Protein AF-A0A2E9LX66-F1 (afdb_monomer_lite)

Structure (mmCIF, N/CA/C/O backbone):
data_AF-A0A2E9LX66-F1
#
_entry.id   AF-A0A2E9LX66-F1
#
loop_
_atom_site.group_PDB
_atom_site.id
_atom_site.type_symbol
_atom_site.label_atom_id
_atom_site.label_alt_id
_atom_site.label_comp_id
_atom_site.label_asym_id
_atom_site.label_entity_id
_atom_site.label_seq_id
_atom_site.pdbx_PDB_ins_code
_atom_site.Cartn_x
_atom_site.Cartn_y
_atom_site.Cartn_z
_atom_site.occupancy
_atom_site.B_iso_or_equiv
_atom_site.auth_seq_id
_atom_site.auth_comp_id
_atom_site.auth_asym_id
_atom_site.auth_atom_id
_atom_site.pdbx_PDB_model_num
ATOM 1 N N . MET A 1 1 ? 11.316 10.941 58.206 1.00 35.38 1 MET A N 1
ATOM 2 C CA . MET A 1 1 ? 12.273 10.008 57.574 1.00 35.38 1 MET A CA 1
ATOM 3 C C . MET A 1 1 ? 11.819 9.788 56.141 1.00 35.38 1 MET A C 1
ATOM 5 O O . MET A 1 1 ? 10.671 9.429 55.929 1.00 35.38 1 MET A O 1
ATOM 9 N N . LEU A 1 2 ? 12.678 10.146 55.186 1.00 40.69 2 LEU A N 1
ATOM 10 C CA . LEU A 1 2 ? 12.428 10.153 53.743 1.00 40.69 2 LEU A CA 1
ATOM 11 C C . LEU A 1 2 ? 12.472 8.720 53.191 1.00 40.69 2 LEU A C 1
ATOM 13 O O . LEU A 1 2 ? 13.522 8.084 53.264 1.00 40.69 2 LEU A O 1
ATOM 17 N N . PHE A 1 3 ? 11.374 8.227 52.609 1.00 46.94 3 PHE A N 1
ATOM 18 C CA . PHE A 1 3 ? 11.415 7.004 51.806 1.00 46.94 3 PHE A CA 1
ATOM 19 C C . PHE A 1 3 ? 11.962 7.329 50.419 1.00 46.94 3 PHE A C 1
ATOM 21 O O . PHE A 1 3 ? 11.341 7.979 49.584 1.00 46.94 3 PHE A O 1
ATOM 28 N N . LYS A 1 4 ? 13.202 6.893 50.246 1.00 47.12 4 LYS A N 1
ATOM 29 C CA . LYS A 1 4 ? 14.046 7.002 49.070 1.00 47.12 4 LYS A CA 1
ATOM 30 C C . LYS A 1 4 ? 13.848 5.728 48.255 1.00 47.12 4 LYS A C 1
ATOM 32 O O . LYS A 1 4 ? 14.356 4.682 48.640 1.00 47.12 4 LYS A O 1
ATOM 37 N N . CYS A 1 5 ? 13.121 5.817 47.147 1.00 51.81 5 CYS A N 1
ATOM 38 C CA . CYS A 1 5 ? 13.113 4.777 46.123 1.00 51.81 5 CYS A CA 1
ATOM 39 C C . CYS A 1 5 ? 13.288 5.465 44.762 1.00 51.81 5 CYS A C 1
ATOM 41 O O . CYS A 1 5 ? 12.405 6.216 44.353 1.00 51.81 5 CYS A O 1
ATOM 43 N N . PRO A 1 6 ? 14.443 5.315 44.091 1.00 52.94 6 PRO A N 1
ATOM 44 C CA . PRO A 1 6 ? 14.655 5.935 42.798 1.00 52.94 6 PRO A CA 1
ATOM 45 C C . PRO A 1 6 ? 13.912 5.121 41.738 1.00 52.94 6 PRO A C 1
ATOM 47 O O . PRO A 1 6 ? 14.270 3.976 41.456 1.00 52.94 6 PRO A O 1
ATOM 50 N N . THR A 1 7 ? 12.883 5.723 41.149 1.00 52.69 7 THR A N 1
ATOM 51 C CA . THR A 1 7 ? 12.196 5.225 39.957 1.00 52.69 7 THR A CA 1
ATOM 52 C C . THR A 1 7 ? 13.202 5.190 38.812 1.00 52.69 7 THR A C 1
ATOM 54 O O . THR A 1 7 ? 13.476 6.200 38.164 1.00 52.69 7 THR A O 1
ATOM 57 N N . LYS A 1 8 ? 13.827 4.033 38.592 1.00 51.78 8 LYS A N 1
ATOM 58 C CA . LYS A 1 8 ? 14.659 3.805 37.414 1.00 51.78 8 LYS A CA 1
ATOM 59 C C . LYS A 1 8 ? 13.723 3.688 36.215 1.00 51.78 8 LYS A C 1
ATOM 61 O O . LYS A 1 8 ? 13.170 2.625 35.960 1.00 51.78 8 LYS A O 1
ATOM 66 N N . LEU A 1 9 ? 13.533 4.803 35.512 1.00 54.50 9 LEU A N 1
ATOM 67 C CA . LEU A 1 9 ? 13.009 4.828 34.150 1.00 54.50 9 LEU A CA 1
ATOM 68 C C . LEU A 1 9 ? 13.995 4.063 33.265 1.00 54.50 9 LEU A C 1
ATOM 70 O O . LEU A 1 9 ? 14.982 4.613 32.778 1.00 54.50 9 LEU A O 1
ATOM 74 N N . LEU A 1 10 ? 13.755 2.764 33.113 1.00 49.28 10 LEU A N 1
ATOM 75 C CA . LEU A 1 10 ? 14.386 1.964 32.079 1.00 49.28 10 LEU A CA 1
ATOM 76 C C . LEU A 1 10 ? 13.733 2.363 30.756 1.00 49.28 10 LEU A C 1
ATOM 78 O O . LEU A 1 10 ? 12.741 1.777 30.333 1.00 49.28 10 LEU A O 1
ATOM 82 N N . PHE A 1 11 ? 14.276 3.402 30.125 1.00 55.19 11 PHE A N 1
ATOM 83 C CA . PHE A 1 11 ? 14.065 3.635 28.704 1.00 55.19 11 PHE A CA 1
ATOM 84 C C . PHE A 1 11 ? 14.710 2.465 27.961 1.00 55.19 11 PHE A C 1
ATOM 86 O O . PHE A 1 11 ? 15.923 2.437 27.761 1.00 55.19 11 PHE A O 1
ATOM 93 N N . ALA A 1 12 ? 13.906 1.461 27.617 1.00 56.31 12 ALA A N 1
ATOM 94 C CA . ALA A 1 12 ? 14.306 0.453 26.653 1.00 56.31 12 ALA A CA 1
ATOM 95 C C . ALA A 1 12 ? 14.446 1.160 25.295 1.00 56.31 12 ALA A C 1
ATOM 97 O O . ALA A 1 12 ? 13.468 1.748 24.826 1.00 56.31 12 ALA A O 1
ATOM 98 N N . PRO A 1 13 ? 15.634 1.173 24.666 1.00 53.59 13 PRO A N 1
ATOM 99 C CA . PRO A 1 13 ? 15.746 1.662 23.306 1.00 53.59 13 PRO A CA 1
ATOM 100 C C . PRO A 1 13 ? 14.961 0.698 22.419 1.00 53.59 13 PRO A C 1
ATOM 102 O O . PRO A 1 13 ? 15.355 -0.452 22.236 1.00 53.59 13 PRO A O 1
ATOM 105 N N . LEU A 1 14 ? 13.825 1.159 21.897 1.00 53.53 14 LEU A N 1
ATOM 106 C CA . LEU A 1 14 ? 13.099 0.459 20.849 1.00 53.53 14 LEU A CA 1
ATOM 107 C C . LEU A 1 14 ? 13.949 0.586 19.581 1.00 53.53 14 LEU A C 1
ATOM 109 O O . LEU A 1 14 ? 13.832 1.541 18.816 1.00 53.53 14 LEU A O 1
ATOM 113 N N . THR A 1 15 ? 14.902 -0.327 19.410 1.00 52.28 15 THR A N 1
ATOM 114 C CA . THR A 1 15 ? 15.672 -0.442 18.177 1.00 52.28 15 THR A CA 1
ATOM 115 C C . THR A 1 15 ? 14.726 -0.971 17.110 1.00 52.28 15 THR A C 1
ATOM 117 O O . THR A 1 15 ? 14.557 -2.180 16.964 1.00 52.28 15 THR A O 1
ATOM 120 N N . PHE A 1 16 ? 14.071 -0.061 16.391 1.00 53.34 16 PHE A N 1
ATOM 121 C CA . PHE A 1 16 ? 13.362 -0.391 15.164 1.00 53.34 16 PHE A CA 1
ATOM 122 C C . PHE A 1 16 ? 14.422 -0.757 14.122 1.00 53.34 16 PHE A C 1
ATOM 124 O O . PHE A 1 16 ? 14.992 0.100 13.445 1.00 53.34 16 PHE A O 1
ATOM 131 N N . ALA A 1 17 ? 14.771 -2.041 14.074 1.00 48.97 17 ALA A N 1
ATOM 132 C CA . ALA A 1 17 ? 15.592 -2.585 13.014 1.00 48.97 17 ALA A CA 1
ATOM 133 C C . ALA A 1 17 ? 14.747 -2.572 11.736 1.00 48.97 17 ALA A C 1
ATOM 135 O O . AL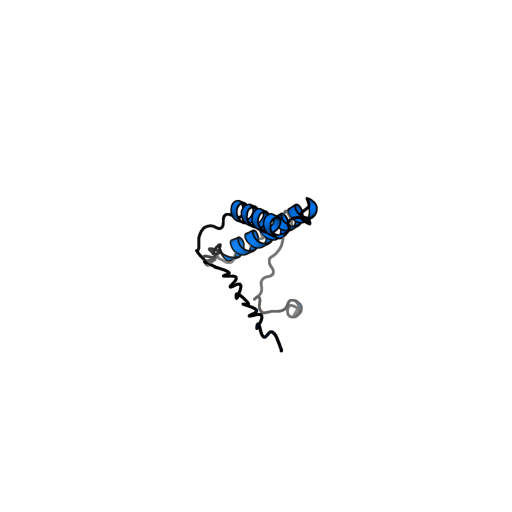A A 1 17 ? 14.037 -3.529 11.438 1.00 48.97 17 ALA A O 1
ATOM 136 N N . LEU A 1 18 ? 14.819 -1.473 10.978 1.00 51.16 18 LEU A N 1
ATOM 137 C CA . LEU A 1 18 ? 14.514 -1.493 9.550 1.00 51.16 18 LEU A CA 1
ATOM 138 C C . LEU A 1 18 ? 15.565 -2.380 8.891 1.00 51.16 18 LEU A C 1
ATOM 140 O O . LEU A 1 18 ? 16.576 -1.905 8.372 1.00 51.16 18 LEU A O 1
ATOM 144 N N . SER A 1 19 ? 15.338 -3.687 8.961 1.00 47.31 19 SER A N 1
ATOM 145 C CA . SER A 1 19 ? 16.038 -4.680 8.167 1.00 47.31 19 SER A CA 1
ATOM 146 C C . SER A 1 19 ? 15.639 -4.462 6.710 1.00 47.31 19 SER A C 1
ATOM 148 O O . SER A 1 19 ? 14.847 -5.210 6.150 1.00 47.31 19 SER A O 1
ATOM 150 N N . ASN A 1 20 ? 16.197 -3.427 6.079 1.00 53.22 20 ASN A N 1
ATOM 151 C CA . ASN A 1 20 ? 16.287 -3.335 4.628 1.00 53.22 20 ASN A CA 1
ATOM 152 C C . ASN A 1 20 ? 17.317 -4.373 4.177 1.00 53.22 20 ASN A C 1
ATOM 154 O O . ASN A 1 20 ? 18.427 -4.049 3.753 1.00 53.22 20 ASN A O 1
ATOM 158 N N . ALA A 1 21 ? 16.962 -5.648 4.320 1.00 47.44 21 ALA A N 1
ATOM 159 C CA . ALA A 1 21 ? 17.621 -6.717 3.610 1.00 47.44 21 ALA A CA 1
ATOM 160 C C . ALA A 1 21 ? 17.216 -6.545 2.144 1.00 47.44 21 ALA A C 1
ATOM 162 O O . ALA A 1 21 ? 16.211 -7.083 1.692 1.00 47.44 21 ALA A O 1
ATOM 163 N N . ALA A 1 22 ? 17.979 -5.725 1.420 1.00 50.78 22 ALA A N 1
ATOM 164 C CA . ALA A 1 22 ? 17.930 -5.634 -0.028 1.00 50.78 22 ALA A CA 1
ATOM 165 C C . ALA A 1 22 ? 18.428 -6.965 -0.616 1.00 50.78 22 ALA A C 1
ATOM 167 O O . ALA A 1 22 ? 19.532 -7.066 -1.142 1.00 50.78 22 ALA A O 1
ATOM 168 N N . TYR A 1 23 ? 17.630 -8.018 -0.467 1.00 48.16 23 TYR A N 1
ATOM 169 C CA . TYR A 1 23 ? 17.736 -9.191 -1.309 1.00 48.16 23 TYR A CA 1
ATOM 170 C C . TYR A 1 23 ? 17.093 -8.825 -2.640 1.00 48.16 23 TYR A C 1
ATOM 172 O O . TYR A 1 23 ? 15.951 -8.373 -2.678 1.00 48.16 23 TYR A O 1
ATOM 180 N N . ALA A 1 24 ? 17.815 -9.048 -3.737 1.00 50.44 24 ALA A N 1
ATOM 181 C CA . ALA A 1 24 ? 17.282 -9.029 -5.098 1.00 50.44 24 ALA A CA 1
ATOM 182 C C . ALA A 1 24 ? 16.337 -10.228 -5.341 1.00 50.44 24 ALA A C 1
ATOM 184 O O . ALA A 1 24 ? 16.451 -10.947 -6.330 1.00 50.44 24 ALA A O 1
ATOM 185 N N . ALA A 1 25 ? 15.437 -10.487 -4.392 1.00 57.72 25 ALA A N 1
ATOM 186 C CA . ALA A 1 25 ? 14.297 -11.358 -4.570 1.00 57.72 25 ALA A CA 1
ATOM 187 C C . ALA A 1 25 ? 13.288 -10.608 -5.442 1.00 57.72 25 ALA A C 1
ATOM 189 O O . ALA A 1 25 ? 13.100 -9.400 -5.284 1.00 57.72 25 ALA A O 1
ATOM 190 N N . ALA A 1 26 ? 12.653 -11.308 -6.380 1.00 73.31 26 ALA A N 1
ATOM 191 C CA . ALA A 1 26 ? 11.511 -10.757 -7.090 1.00 73.31 26 ALA A CA 1
ATOM 192 C C . ALA A 1 26 ? 10.505 -10.239 -6.049 1.00 73.31 26 ALA A C 1
ATOM 194 O O . ALA A 1 26 ? 10.016 -11.013 -5.230 1.00 73.31 26 ALA A O 1
ATOM 195 N N . ILE A 1 27 ? 10.265 -8.926 -6.038 1.00 84.50 27 ILE A N 1
ATOM 196 C CA . ILE A 1 27 ? 9.369 -8.306 -5.062 1.00 84.50 27 ILE A CA 1
ATOM 197 C C . ILE A 1 27 ? 7.942 -8.760 -5.388 1.00 84.50 27 ILE A C 1
ATOM 199 O O . ILE A 1 27 ? 7.379 -8.372 -6.424 1.00 84.50 27 ILE A O 1
ATOM 203 N N . ASP A 1 28 ? 7.382 -9.595 -4.515 1.00 92.81 28 ASP A N 1
ATOM 204 C CA . ASP A 1 28 ? 5.967 -9.950 -4.519 1.00 92.81 28 ASP A CA 1
ATOM 205 C C . ASP A 1 28 ? 5.176 -8.828 -3.845 1.00 92.81 28 ASP A C 1
ATOM 207 O O . ASP A 1 28 ? 5.173 -8.684 -2.622 1.00 92.81 28 ASP A O 1
ATOM 211 N N . CYS A 1 29 ? 4.557 -7.978 -4.664 1.00 94.25 29 CYS A N 1
ATOM 212 C CA . CYS A 1 29 ? 3.844 -6.824 -4.143 1.00 94.25 29 CYS A CA 1
ATOM 213 C C . CYS A 1 29 ? 2.557 -7.187 -3.421 1.00 94.25 29 CYS A C 1
ATOM 215 O O . CYS A 1 29 ? 2.198 -6.455 -2.506 1.00 94.2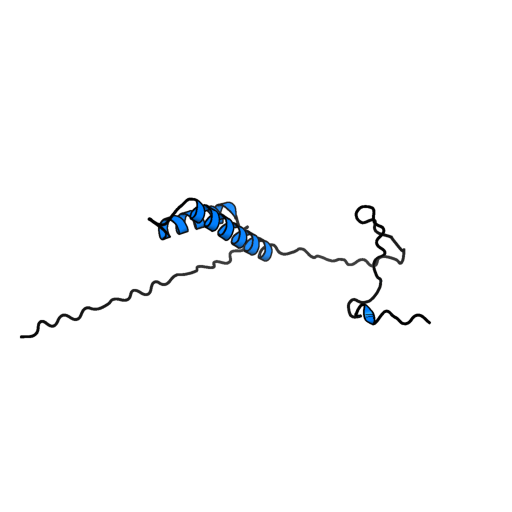5 29 CYS A O 1
ATOM 217 N N . ASP A 1 30 ? 1.895 -8.284 -3.780 1.00 95.12 30 ASP A N 1
ATOM 218 C CA . ASP A 1 30 ? 0.630 -8.642 -3.144 1.00 95.12 30 ASP A CA 1
ATOM 219 C C . ASP A 1 30 ? 0.881 -9.078 -1.695 1.00 95.12 30 ASP A C 1
ATOM 221 O O . ASP A 1 30 ? 0.258 -8.532 -0.783 1.00 95.12 30 ASP A O 1
ATOM 225 N N . ALA A 1 31 ? 1.889 -9.931 -1.474 1.00 95.00 31 ALA A N 1
ATOM 226 C CA . ALA A 1 31 ? 2.326 -10.326 -0.134 1.00 95.00 31 ALA A CA 1
ATOM 227 C C . ALA A 1 31 ? 2.780 -9.122 0.713 1.00 95.00 31 ALA A C 1
ATOM 229 O O . ALA A 1 31 ? 2.354 -8.966 1.853 1.00 95.00 31 ALA A O 1
ATOM 230 N N . VAL A 1 32 ? 3.584 -8.212 0.142 1.00 94.38 32 VAL A N 1
ATOM 231 C CA . VAL A 1 32 ? 4.046 -7.007 0.859 1.00 94.38 32 VAL A CA 1
ATOM 232 C C . VAL A 1 32 ? 2.881 -6.096 1.247 1.00 94.38 32 VAL A C 1
ATOM 234 O O . VAL A 1 32 ? 2.880 -5.548 2.349 1.00 94.38 32 VAL A O 1
ATOM 237 N N . ILE A 1 33 ? 1.898 -5.898 0.364 1.00 97.00 33 ILE A N 1
ATOM 238 C CA . ILE A 1 33 ? 0.719 -5.074 0.662 1.00 97.00 33 ILE A CA 1
ATOM 239 C C . ILE A 1 33 ? -0.094 -5.705 1.792 1.00 97.00 33 ILE A C 1
ATOM 241 O O . ILE A 1 33 ? -0.502 -4.986 2.702 1.00 97.00 33 ILE A O 1
ATOM 245 N N . GLU A 1 34 ? -0.331 -7.016 1.735 1.00 96.81 34 GLU A N 1
ATOM 246 C CA . GLU A 1 34 ? -1.118 -7.737 2.736 1.00 96.81 34 GLU A CA 1
ATOM 247 C C . GLU A 1 34 ? -0.455 -7.684 4.116 1.00 96.81 34 GLU A C 1
ATOM 249 O O . GLU A 1 34 ? -1.079 -7.200 5.062 1.00 96.81 34 GLU A O 1
ATOM 254 N N . ASP A 1 35 ? 0.830 -8.037 4.205 1.00 96.69 35 ASP A N 1
ATOM 255 C CA . ASP A 1 35 ? 1.601 -7.962 5.450 1.00 96.69 35 ASP A CA 1
ATOM 256 C C . ASP A 1 35 ? 1.625 -6.530 6.005 1.00 96.69 35 ASP A C 1
ATOM 258 O O . ASP A 1 35 ? 1.376 -6.306 7.189 1.00 96.69 35 ASP A O 1
ATOM 262 N N . THR A 1 36 ? 1.845 -5.526 5.147 1.00 95.62 36 THR A N 1
ATOM 263 C CA . THR A 1 36 ? 1.859 -4.115 5.574 1.00 95.62 36 THR A CA 1
ATOM 264 C C . THR A 1 36 ? 0.522 -3.700 6.185 1.00 95.62 36 THR A C 1
ATOM 266 O O . THR A 1 36 ? 0.490 -2.968 7.170 1.00 95.62 36 THR A O 1
ATOM 269 N N . VAL A 1 37 ? -0.593 -4.146 5.610 1.00 97.12 37 VAL A N 1
ATOM 270 C CA . VAL A 1 37 ? -1.931 -3.798 6.099 1.00 97.12 37 VAL A CA 1
ATOM 271 C C . VAL A 1 37 ? -2.229 -4.501 7.418 1.00 97.12 37 VAL A C 1
ATOM 273 O O . VAL A 1 37 ? -2.781 -3.856 8.302 1.00 97.12 37 VAL A O 1
ATOM 276 N N . ILE A 1 38 ? -1.824 -5.765 7.576 1.00 97.50 38 ILE A N 1
ATOM 277 C CA . ILE A 1 38 ? -1.955 -6.514 8.835 1.00 97.50 38 ILE A CA 1
ATOM 278 C C . ILE A 1 38 ? -1.184 -5.813 9.961 1.00 97.50 38 ILE A C 1
ATOM 280 O O . ILE A 1 38 ? -1.725 -5.598 11.046 1.00 97.50 38 ILE A O 1
ATOM 284 N N . GLU A 1 39 ? 0.055 -5.398 9.699 1.00 96.19 39 GLU A N 1
ATOM 285 C CA . GLU A 1 39 ? 0.879 -4.687 10.682 1.00 96.19 39 GLU A CA 1
ATOM 286 C C . GLU A 1 39 ? 0.314 -3.295 11.009 1.00 96.19 39 GLU A C 1
ATOM 288 O O . GLU A 1 39 ? 0.305 -2.866 12.166 1.00 96.19 39 GLU A O 1
ATOM 293 N N . MET A 1 40 ? -0.204 -2.582 10.003 1.00 96.50 40 MET A N 1
ATOM 294 C CA . MET A 1 40 ? -0.857 -1.289 10.215 1.00 96.50 40 MET A CA 1
ATOM 295 C C . MET A 1 40 ? -2.155 -1.418 11.016 1.00 96.50 40 MET A C 1
ATOM 297 O O . MET A 1 40 ? -2.407 -0.578 11.876 1.00 96.50 40 MET A O 1
ATOM 301 N N . GLU A 1 41 ? -2.945 -2.466 10.780 1.00 96.94 41 GLU A N 1
ATOM 302 C CA . GLU A 1 41 ? -4.148 -2.779 11.553 1.00 96.94 41 GLU A CA 1
ATOM 303 C C . GLU A 1 41 ? -3.801 -3.078 13.015 1.00 96.94 41 GLU A C 1
ATOM 305 O O . GLU A 1 41 ? -4.382 -2.486 13.928 1.00 96.94 41 GLU A O 1
ATOM 310 N N . ALA A 1 42 ? -2.785 -3.916 13.245 1.00 96.25 42 ALA A N 1
ATOM 311 C CA . ALA A 1 42 ? -2.302 -4.241 14.584 1.00 96.25 42 ALA A CA 1
ATOM 312 C C . ALA A 1 42 ? -1.785 -3.005 15.343 1.00 96.25 42 ALA A C 1
ATOM 314 O O . ALA A 1 42 ? -2.001 -2.882 16.550 1.00 96.25 42 ALA A O 1
ATOM 315 N N . GLY A 1 43 ? -1.119 -2.075 14.649 1.00 95.44 43 GLY A N 1
ATOM 316 C CA . GLY A 1 43 ? -0.632 -0.821 15.230 1.00 95.44 43 GLY A CA 1
ATOM 317 C C . GLY A 1 43 ? -1.718 0.239 15.434 1.00 95.44 43 GLY A C 1
ATOM 318 O O . GLY A 1 43 ? -1.585 1.094 16.314 1.00 95.44 43 GLY A O 1
ATOM 319 N N . ALA A 1 44 ? -2.783 0.199 14.635 1.00 94.81 44 ALA A N 1
ATOM 320 C CA . ALA A 1 44 ? -3.882 1.144 14.729 1.00 94.81 44 ALA A CA 1
ATOM 321 C C . ALA A 1 44 ? -4.871 0.778 15.850 1.00 94.81 44 ALA A C 1
ATOM 323 O O . ALA A 1 44 ? -5.312 1.651 16.593 1.00 94.81 44 ALA A O 1
ATOM 324 N N . GLY A 1 45 ? -5.197 -0.501 16.041 1.00 94.50 45 GLY A N 1
ATOM 325 C CA . GLY A 1 45 ? -6.168 -0.901 17.064 1.00 94.50 45 GLY A CA 1
ATOM 326 C C . GLY A 1 45 ? -7.522 -0.207 16.862 1.00 94.50 45 GLY A C 1
ATOM 327 O O . GLY A 1 45 ? -8.092 -0.263 15.777 1.00 94.50 45 GLY A O 1
ATOM 328 N N . ASP A 1 46 ? -8.028 0.484 17.887 1.00 95.69 46 ASP A N 1
ATOM 329 C CA . ASP A 1 46 ? -9.403 1.015 17.909 1.00 95.69 46 ASP A CA 1
ATOM 330 C C . ASP A 1 46 ? -9.700 2.121 16.878 1.00 95.69 46 ASP A C 1
ATOM 332 O O . ASP A 1 46 ? -10.869 2.422 16.635 1.00 95.69 46 ASP A O 1
ATOM 336 N N . TRP A 1 47 ? -8.681 2.752 16.280 1.00 93.56 47 TRP A N 1
ATOM 337 C CA . TRP A 1 47 ? -8.881 3.753 15.219 1.00 93.56 47 TRP A CA 1
ATOM 338 C C . TRP A 1 47 ? -8.772 3.171 13.803 1.00 93.56 47 TRP A C 1
ATOM 340 O O . TRP A 1 47 ? -8.822 3.924 12.832 1.00 93.56 47 TRP A O 1
ATOM 350 N N . TRP A 1 48 ? -8.636 1.847 13.667 1.00 97.75 48 TRP A N 1
ATOM 351 C CA . TRP A 1 48 ? -8.668 1.182 12.369 1.00 97.75 48 TRP A CA 1
ATOM 352 C C . TRP A 1 48 ? -10.089 1.141 11.800 1.00 97.75 48 TRP A C 1
ATOM 354 O O . TRP A 1 48 ? -11.017 0.624 12.422 1.00 97.75 48 TRP A O 1
ATOM 364 N N . ASP A 1 49 ? -10.259 1.654 10.583 1.00 97.88 49 ASP A N 1
ATOM 365 C CA . ASP A 1 49 ? -11.519 1.613 9.846 1.00 97.88 49 ASP A CA 1
ATOM 366 C C . ASP A 1 49 ? -11.303 1.262 8.364 1.00 97.88 49 ASP A C 1
ATOM 368 O O . ASP A 1 49 ? -10.177 1.126 7.873 1.00 97.88 49 ASP A O 1
ATOM 372 N N . ALA A 1 50 ? -12.406 1.093 7.630 1.00 97.19 50 ALA A N 1
ATOM 373 C CA . ALA A 1 50 ? -12.369 0.695 6.225 1.00 97.19 50 ALA A CA 1
ATOM 374 C C . ALA A 1 50 ? -11.659 1.722 5.321 1.00 97.19 50 ALA A C 1
ATOM 376 O O . ALA A 1 50 ? -11.008 1.335 4.345 1.00 97.19 50 ALA A O 1
ATOM 377 N N . ASP A 1 51 ? -11.755 3.014 5.640 1.00 97.81 51 ASP A N 1
ATOM 378 C CA . ASP A 1 51 ? -11.118 4.079 4.864 1.00 97.81 51 ASP A CA 1
ATOM 379 C C . ASP A 1 51 ? -9.603 4.101 5.106 1.00 97.81 51 ASP A C 1
ATOM 381 O O . ASP A 1 51 ? -8.819 4.208 4.158 1.00 97.81 51 ASP A O 1
ATOM 385 N N . THR A 1 52 ? -9.179 3.891 6.350 1.00 96.62 52 THR A N 1
ATOM 386 C CA . THR A 1 52 ? -7.780 3.747 6.758 1.00 96.62 52 THR A CA 1
ATOM 387 C C . THR A 1 52 ? -7.160 2.507 6.123 1.00 96.62 52 THR A C 1
ATOM 389 O O . THR A 1 52 ? -6.096 2.609 5.510 1.00 96.62 52 THR A O 1
ATOM 392 N N . ALA A 1 53 ? -7.856 1.366 6.146 1.00 97.12 53 ALA A N 1
ATOM 393 C CA . ALA A 1 53 ? -7.422 0.140 5.479 1.00 97.12 53 ALA A CA 1
ATOM 394 C C . ALA A 1 53 ? -7.256 0.338 3.963 1.00 97.12 53 ALA A C 1
ATOM 396 O O . ALA A 1 53 ? -6.278 -0.114 3.359 1.00 97.12 53 ALA A O 1
ATOM 397 N N . ARG A 1 54 ? -8.186 1.062 3.327 1.00 97.94 54 ARG A N 1
ATOM 398 C CA . ARG A 1 54 ? -8.111 1.396 1.900 1.00 97.94 54 ARG A CA 1
ATOM 399 C C . ARG A 1 54 ? -6.919 2.302 1.592 1.00 97.94 54 ARG A C 1
ATOM 401 O O . ARG A 1 54 ? -6.208 2.044 0.620 1.00 97.94 54 ARG A O 1
ATOM 408 N N . MET A 1 55 ? -6.689 3.349 2.385 1.00 97.50 55 MET A N 1
ATOM 409 C CA . MET A 1 55 ? -5.543 4.243 2.191 1.00 97.50 55 MET A CA 1
ATOM 410 C C . MET A 1 55 ? -4.212 3.523 2.423 1.00 97.50 55 MET A C 1
ATOM 412 O O . MET A 1 55 ? -3.301 3.671 1.609 1.00 97.50 55 MET A O 1
ATOM 416 N N . ALA A 1 56 ? -4.124 2.693 3.465 1.00 96.88 56 ALA A N 1
ATOM 417 C CA . ALA A 1 56 ? -2.960 1.865 3.769 1.00 96.88 56 ALA A CA 1
ATOM 418 C C . ALA A 1 56 ? -2.604 0.939 2.597 1.00 96.88 56 ALA A C 1
ATOM 420 O O . ALA A 1 56 ? -1.462 0.941 2.138 1.00 96.88 56 ALA A O 1
ATOM 421 N N . ARG A 1 57 ? -3.595 0.233 2.033 1.00 97.12 57 ARG A N 1
ATOM 422 C CA . ARG A 1 57 ? -3.408 -0.621 0.847 1.00 97.12 57 ARG A CA 1
ATOM 423 C C . ARG A 1 57 ? -2.864 0.150 -0.350 1.00 97.12 57 ARG A C 1
ATOM 425 O O . ARG A 1 57 ? -1.909 -0.294 -0.978 1.00 97.12 57 ARG A O 1
ATOM 432 N N . MET A 1 58 ? -3.447 1.307 -0.668 1.00 97.94 58 MET A N 1
ATOM 433 C CA . MET A 1 58 ? -3.009 2.118 -1.813 1.00 97.94 58 MET A CA 1
ATOM 434 C C . MET A 1 58 ? -1.587 2.660 -1.612 1.00 97.94 58 MET A C 1
ATOM 436 O O . MET A 1 58 ? -0.780 2.643 -2.545 1.00 97.94 58 MET A O 1
ATOM 440 N N . ALA A 1 59 ? -1.261 3.105 -0.395 1.00 97.44 59 ALA A N 1
ATOM 441 C CA . ALA A 1 59 ? 0.075 3.568 -0.043 1.00 97.44 59 ALA A CA 1
ATOM 442 C C . ALA A 1 59 ? 1.106 2.435 -0.165 1.00 97.44 59 ALA A C 1
ATOM 444 O O . ALA A 1 59 ? 2.099 2.601 -0.879 1.00 97.44 59 ALA A O 1
ATOM 445 N N . ALA A 1 60 ? 0.834 1.274 0.440 1.00 96.75 60 ALA A N 1
ATOM 446 C CA . ALA A 1 60 ? 1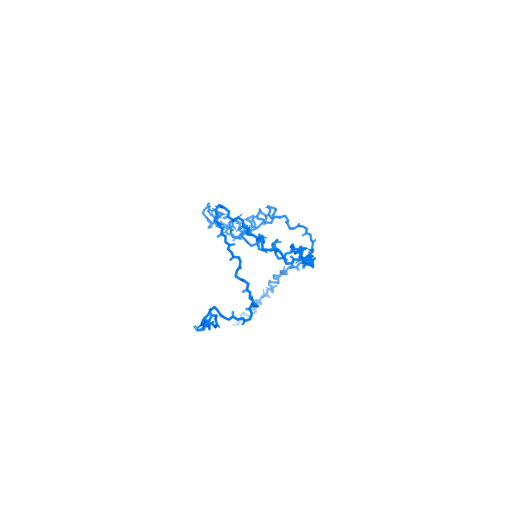.684 0.088 0.365 1.00 96.75 60 ALA A CA 1
ATOM 447 C C . ALA A 1 60 ? 1.885 -0.377 -1.085 1.00 96.75 60 ALA A C 1
ATOM 449 O O . ALA A 1 60 ? 3.018 -0.610 -1.508 1.00 96.75 60 ALA A O 1
ATOM 450 N N . ALA A 1 61 ? 0.814 -0.401 -1.885 1.00 95.69 61 ALA A N 1
ATOM 451 C CA . ALA A 1 61 ? 0.886 -0.763 -3.294 1.00 95.69 61 ALA A CA 1
ATOM 452 C C . ALA A 1 61 ? 1.793 0.196 -4.068 1.00 95.69 61 ALA A C 1
ATOM 454 O O . ALA A 1 61 ? 2.706 -0.240 -4.766 1.00 95.69 61 ALA A O 1
ATOM 455 N N . SER A 1 62 ? 1.601 1.509 -3.907 1.00 95.81 62 SER A N 1
ATOM 456 C 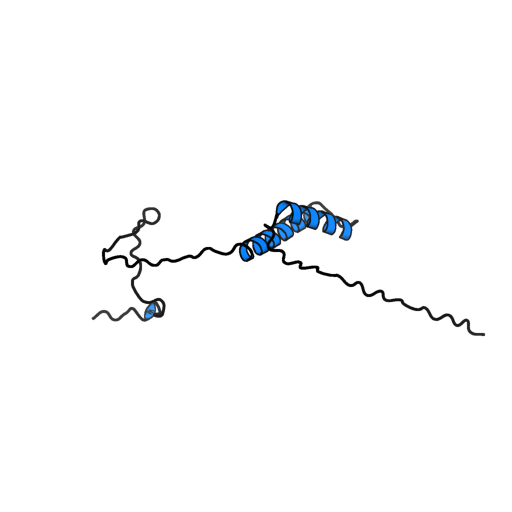CA . SER A 1 62 ? 2.417 2.516 -4.596 1.00 95.81 62 SER A CA 1
ATOM 457 C C . SER A 1 62 ? 3.902 2.435 -4.221 1.00 95.81 62 SER A C 1
ATOM 459 O O . SER A 1 62 ? 4.771 2.547 -5.091 1.00 95.81 62 SER A O 1
ATOM 461 N N . ALA A 1 63 ? 4.199 2.184 -2.942 1.00 95.12 63 ALA A N 1
ATOM 462 C CA . ALA A 1 63 ? 5.557 2.006 -2.450 1.00 95.12 63 ALA A CA 1
ATOM 463 C C . ALA A 1 63 ? 6.189 0.737 -3.033 1.00 95.12 63 ALA A C 1
ATOM 465 O O . ALA A 1 63 ? 7.323 0.787 -3.517 1.00 95.12 63 ALA A O 1
ATOM 466 N N . CYS A 1 64 ? 5.438 -0.368 -3.073 1.00 94.31 64 CYS A N 1
ATOM 467 C CA . CYS A 1 64 ? 5.919 -1.608 -3.660 1.00 94.31 64 CYS A CA 1
ATOM 468 C C . CYS A 1 64 ? 6.168 -1.482 -5.164 1.00 94.31 64 CYS A C 1
ATOM 470 O O . CYS A 1 64 ? 7.245 -1.842 -5.637 1.00 94.31 64 CYS A O 1
ATOM 472 N N . PHE A 1 65 ? 5.233 -0.898 -5.920 1.00 91.56 65 PHE A N 1
ATOM 473 C CA 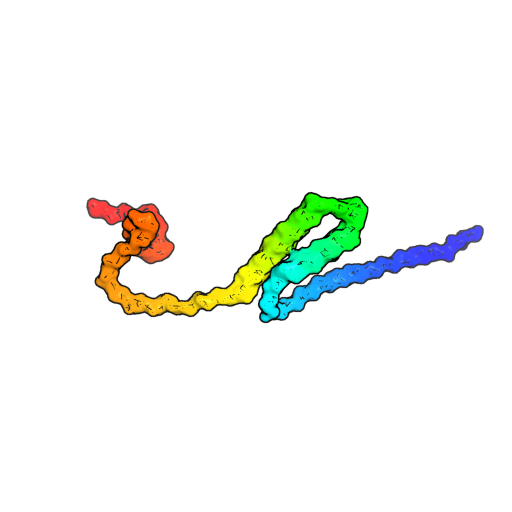. PHE A 1 65 ? 5.421 -0.656 -7.352 1.00 91.56 65 PHE A CA 1
ATOM 474 C C . PHE A 1 65 ? 6.672 0.179 -7.623 1.00 91.56 65 PHE A C 1
ATOM 476 O O . PHE A 1 65 ? 7.439 -0.139 -8.532 1.00 91.56 65 PHE A O 1
ATOM 483 N N . LYS A 1 66 ? 6.930 1.205 -6.804 1.00 91.62 66 LYS A N 1
ATOM 484 C CA . LYS A 1 66 ? 8.150 2.011 -6.911 1.00 91.62 66 LYS A CA 1
ATOM 485 C C . LYS A 1 66 ? 9.409 1.192 -6.620 1.00 91.62 66 LYS A C 1
ATOM 487 O O . LYS A 1 66 ? 10.376 1.288 -7.372 1.00 91.62 66 LYS A O 1
ATOM 492 N N . ALA A 1 67 ? 9.406 0.378 -5.567 1.00 89.19 67 ALA A N 1
ATOM 493 C CA . ALA A 1 67 ? 10.532 -0.495 -5.237 1.00 89.19 67 ALA A CA 1
ATOM 494 C C . ALA A 1 67 ? 10.796 -1.531 -6.345 1.00 89.19 67 ALA A C 1
ATOM 496 O O . ALA A 1 67 ? 11.943 -1.760 -6.735 1.00 89.19 67 ALA A O 1
ATOM 497 N N . LYS A 1 68 ? 9.732 -2.101 -6.918 1.00 88.50 68 LYS A N 1
ATOM 498 C CA . LYS A 1 68 ? 9.796 -3.042 -8.041 1.00 88.50 68 LYS A CA 1
ATOM 499 C C . LYS A 1 68 ? 10.338 -2.393 -9.315 1.00 88.50 68 LYS A C 1
ATOM 501 O O . LYS A 1 68 ? 11.170 -2.982 -10.001 1.00 88.50 68 LYS A O 1
ATOM 506 N N . ALA A 1 69 ? 9.922 -1.162 -9.606 1.00 85.50 69 ALA A N 1
ATOM 507 C CA . ALA A 1 69 ? 10.417 -0.408 -10.754 1.00 85.50 69 ALA A CA 1
ATOM 508 C C . ALA A 1 69 ? 11.924 -0.113 -10.655 1.00 85.50 69 ALA A C 1
ATOM 510 O O . ALA A 1 69 ? 12.623 -0.199 -11.656 1.00 85.50 69 ALA A O 1
ATOM 511 N N . ILE A 1 70 ? 12.434 0.192 -9.456 1.00 83.94 70 ILE A N 1
ATOM 512 C CA . ILE A 1 70 ? 13.868 0.448 -9.230 1.00 83.94 70 ILE A CA 1
ATOM 513 C C . ILE A 1 70 ? 14.690 -0.850 -9.275 1.00 83.94 70 ILE A C 1
ATOM 515 O O . ILE A 1 70 ? 15.836 -0.840 -9.714 1.00 83.94 70 ILE A O 1
ATOM 519 N N . SER A 1 71 ? 14.121 -1.963 -8.809 1.00 74.94 71 SER A N 1
ATOM 520 C CA . SER A 1 71 ? 14.809 -3.261 -8.738 1.00 74.94 71 SER A CA 1
ATOM 521 C C . SER A 1 71 ? 14.801 -4.048 -10.046 1.00 74.94 71 SER A C 1
ATOM 523 O O . SER A 1 71 ? 15.578 -4.989 -10.180 1.00 74.94 71 SER A O 1
ATOM 525 N N . THR A 1 72 ? 13.966 -3.672 -11.017 1.00 71.94 72 THR A N 1
ATOM 526 C CA . THR A 1 72 ? 14.004 -4.259 -12.359 1.00 71.94 72 THR A CA 1
ATOM 527 C C . THR A 1 72 ? 15.131 -3.580 -13.145 1.00 71.94 72 THR A C 1
ATOM 529 O O . THR A 1 72 ? 14.973 -2.414 -13.511 1.00 71.94 72 THR A O 1
ATOM 532 N N . PRO A 1 73 ? 16.275 -4.243 -13.415 1.00 60.50 73 PRO A N 1
ATOM 533 C CA . PRO A 1 73 ? 17.283 -3.666 -14.293 1.00 60.50 73 PRO A CA 1
ATOM 534 C C . PRO A 1 73 ? 16.647 -3.471 -15.671 1.00 60.50 73 PRO A C 1
ATOM 536 O O . PRO A 1 73 ? 16.140 -4.425 -16.264 1.00 60.50 73 PRO A O 1
ATOM 539 N N . SER A 1 74 ? 16.643 -2.242 -16.194 1.00 56.22 74 SER A N 1
ATOM 540 C CA . SER A 1 74 ? 16.321 -2.065 -17.605 1.00 56.22 74 SER A CA 1
ATOM 541 C C . SER A 1 74 ? 17.452 -2.723 -18.390 1.00 56.22 74 SER A C 1
ATOM 543 O O . SER A 1 74 ? 18.571 -2.205 -18.383 1.00 56.22 74 SER A O 1
ATOM 545 N N . ASN A 1 75 ? 17.185 -3.840 -19.064 1.00 51.66 75 ASN A N 1
ATOM 546 C CA . ASN A 1 75 ? 17.997 -4.249 -20.207 1.00 51.66 75 ASN A CA 1
ATOM 547 C C . ASN A 1 75 ? 17.820 -3.170 -21.279 1.00 51.66 75 ASN A C 1
ATOM 549 O O . ASN A 1 75 ? 16.976 -3.281 -22.162 1.00 51.66 75 ASN A O 1
ATOM 553 N N . HIS A 1 76 ? 18.564 -2.078 -21.150 1.00 47.62 76 HIS A N 1
ATOM 554 C CA . HIS A 1 76 ? 18.723 -1.086 -22.198 1.00 47.62 76 HIS A CA 1
ATOM 555 C C . HIS A 1 76 ? 19.985 -1.447 -22.988 1.00 47.62 76 HIS A C 1
ATOM 557 O O . HIS A 1 76 ? 20.907 -0.644 -23.122 1.00 47.62 76 HIS A O 1
ATOM 563 N N . ASP A 1 77 ? 20.044 -2.696 -23.456 1.00 42.84 77 ASP A N 1
ATOM 564 C CA . ASP A 1 77 ? 21.093 -3.159 -24.350 1.00 42.84 77 ASP A CA 1
ATOM 565 C C . ASP A 1 77 ? 20.867 -2.541 -25.736 1.00 42.84 77 ASP A C 1
ATOM 567 O O . ASP A 1 77 ? 19.868 -2.793 -26.406 1.00 42.84 77 ASP A O 1
ATOM 571 N N . SER A 1 78 ? 21.829 -1.700 -26.126 1.00 49.50 78 SER A N 1
ATOM 572 C CA . SER A 1 78 ? 22.246 -1.397 -27.501 1.00 49.50 78 SER A CA 1
ATOM 573 C C . SER A 1 78 ? 21.157 -1.080 -28.538 1.00 49.50 78 SER A C 1
ATOM 575 O O . SER A 1 78 ? 20.692 -1.960 -29.260 1.00 49.50 78 SER A O 1
ATOM 577 N N . TYR A 1 79 ? 20.902 0.212 -28.763 1.00 40.66 79 TYR A N 1
ATOM 578 C CA . TYR A 1 79 ? 20.654 0.689 -30.126 1.00 40.66 79 TYR A CA 1
ATOM 579 C C . TYR A 1 79 ? 22.011 1.012 -30.773 1.00 40.66 79 TYR A C 1
ATOM 581 O O . TYR A 1 79 ? 22.444 2.155 -30.842 1.00 40.66 79 TYR A O 1
ATOM 589 N N . ASP A 1 80 ? 22.730 -0.016 -31.213 1.00 45.75 80 ASP A N 1
ATOM 590 C CA . ASP A 1 80 ? 23.745 0.185 -32.245 1.00 45.75 80 ASP A CA 1
ATOM 591 C C . ASP A 1 80 ? 23.037 -0.039 -33.581 1.00 45.75 80 ASP A C 1
ATOM 593 O O . ASP A 1 80 ? 22.801 -1.171 -33.997 1.00 45.75 80 ASP A O 1
ATOM 597 N N . SER A 1 81 ? 22.574 1.047 -34.198 1.00 38.97 81 SER A N 1
ATOM 598 C CA . SER A 1 81 ? 22.072 1.011 -35.569 1.00 38.97 81 SER A CA 1
ATOM 599 C C . SER A 1 81 ? 22.914 1.958 -36.401 1.00 38.97 81 SER A C 1
ATOM 601 O O . SER A 1 81 ? 22.624 3.147 -36.548 1.00 38.97 81 SER A O 1
ATOM 603 N N . HIS A 1 82 ? 23.984 1.391 -36.951 1.00 45.44 82 HIS A N 1
ATOM 604 C CA . HIS A 1 82 ? 24.570 1.817 -38.212 1.00 45.44 82 HIS A CA 1
ATOM 605 C C . HIS A 1 82 ? 23.499 1.604 -39.305 1.00 45.44 82 HIS A C 1
ATOM 607 O O . HIS A 1 82 ? 23.501 0.612 -40.028 1.00 45.44 82 HIS A O 1
ATOM 613 N N . GLY A 1 83 ? 22.515 2.502 -39.341 1.00 38.50 83 GLY A N 1
ATOM 614 C CA . GLY A 1 83 ? 21.366 2.468 -40.237 1.00 38.50 83 GLY A CA 1
ATOM 615 C C . GLY A 1 83 ? 21.463 3.593 -41.253 1.00 38.50 83 GLY A C 1
ATOM 616 O O . GLY A 1 83 ? 21.391 4.767 -40.904 1.00 38.50 83 GLY A O 1
ATOM 617 N N . ASP A 1 84 ? 21.682 3.179 -42.490 1.00 39.34 84 ASP A N 1
ATOM 618 C CA . ASP A 1 84 ? 21.761 3.935 -43.731 1.00 39.34 84 ASP A CA 1
ATOM 619 C C . ASP A 1 84 ? 20.744 5.090 -43.863 1.00 39.34 84 ASP A C 1
ATOM 621 O O . ASP A 1 84 ? 19.606 5.025 -43.391 1.00 39.34 84 ASP A O 1
ATOM 625 N N . LEU A 1 85 ? 21.180 6.159 -44.531 1.00 46.47 85 LEU A N 1
ATOM 626 C CA . LEU A 1 85 ? 20.412 7.366 -44.833 1.00 46.47 85 LEU A CA 1
ATOM 627 C C . LEU A 1 85 ? 19.246 7.033 -45.773 1.00 46.47 85 LEU A C 1
ATOM 629 O O . LEU A 1 85 ? 19.342 7.197 -46.987 1.00 46.47 85 LEU A O 1
ATOM 633 N N . THR A 1 86 ? 18.106 6.653 -45.212 1.00 42.69 86 THR A N 1
ATOM 634 C CA . THR A 1 86 ? 16.837 6.665 -45.942 1.00 42.69 86 THR A CA 1
ATOM 635 C C . THR A 1 86 ? 15.766 7.265 -45.047 1.00 42.69 86 THR A C 1
ATOM 637 O O . THR A 1 86 ? 15.523 6.781 -43.947 1.00 42.69 86 THR A O 1
ATOM 640 N N . GLU A 1 87 ? 15.188 8.386 -45.493 1.00 54.97 87 GLU A N 1
ATOM 641 C CA . GLU A 1 87 ? 14.098 9.103 -44.825 1.00 54.97 87 GLU A CA 1
ATOM 642 C C . GLU A 1 87 ? 12.876 8.184 -44.652 1.00 54.97 87 GLU A C 1
ATOM 644 O O . GLU A 1 87 ? 11.982 8.154 -45.496 1.00 54.97 87 GLU A O 1
ATOM 649 N N . GLU A 1 88 ? 12.816 7.440 -43.551 1.00 51.22 88 GLU A N 1
ATOM 650 C CA . GLU A 1 88 ? 11.618 6.706 -43.157 1.00 51.22 88 GLU A CA 1
ATOM 651 C C . GLU A 1 88 ? 10.765 7.604 -42.252 1.00 51.22 88 GLU A C 1
ATOM 653 O O . GLU A 1 88 ? 11.150 7.994 -41.147 1.00 51.22 88 GLU A O 1
ATOM 658 N N . THR A 1 89 ? 9.608 8.004 -42.772 1.00 54.47 89 THR A N 1
ATOM 659 C CA . THR A 1 89 ? 8.573 8.699 -42.006 1.00 54.47 89 THR A CA 1
ATOM 660 C C . THR A 1 89 ? 7.867 7.668 -41.136 1.00 54.47 89 THR A C 1
ATOM 662 O O . THR A 1 89 ? 7.276 6.722 -41.646 1.00 54.47 89 THR A O 1
ATOM 665 N N . THR A 1 90 ? 7.947 7.815 -39.814 1.00 57.34 90 THR A N 1
ATOM 666 C CA . THR A 1 90 ? 7.266 6.908 -38.890 1.00 57.34 90 THR A CA 1
ATOM 667 C C . THR A 1 90 ? 5.832 7.387 -38.669 1.00 57.34 90 THR A C 1
ATOM 669 O O . THR A 1 90 ? 5.589 8.481 -38.156 1.00 57.34 90 THR A O 1
ATOM 672 N N . ASP A 1 91 ? 4.860 6.571 -39.076 1.00 55.72 91 ASP A N 1
ATOM 673 C CA . ASP A 1 91 ? 3.446 6.820 -38.795 1.00 55.72 91 ASP A CA 1
ATOM 674 C C . ASP A 1 91 ? 3.166 6.535 -37.313 1.00 55.72 91 ASP A C 1
ATOM 676 O O . ASP A 1 91 ? 3.087 5.385 -36.877 1.00 55.72 91 ASP A O 1
ATOM 680 N N . PHE A 1 92 ? 2.991 7.590 -36.515 1.00 56.66 92 PHE A N 1
ATOM 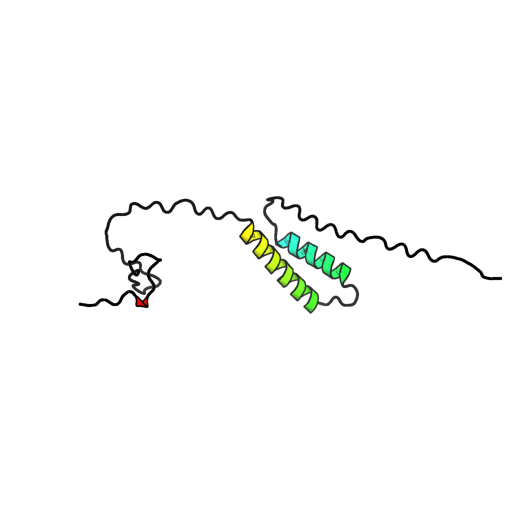681 C CA . PHE A 1 92 ? 2.502 7.467 -35.145 1.00 56.66 92 PHE A CA 1
ATOM 682 C C . PHE A 1 92 ? 1.000 7.750 -35.133 1.00 56.66 92 PHE A C 1
ATOM 684 O O . PHE A 1 92 ? 0.572 8.894 -35.271 1.00 56.66 92 PHE A O 1
ATOM 691 N N . MET A 1 93 ? 0.181 6.704 -34.973 1.00 62.41 93 MET A N 1
ATOM 692 C CA . MET A 1 93 ? -1.281 6.821 -34.812 1.00 62.41 93 MET A CA 1
ATOM 693 C C . MET A 1 93 ? -1.971 7.593 -35.962 1.00 62.41 93 MET A C 1
ATOM 695 O O . MET A 1 93 ? -2.903 8.360 -35.730 1.00 62.41 93 MET A O 1
ATOM 699 N N . GLY A 1 94 ? -1.501 7.422 -37.205 1.00 64.44 94 GLY A N 1
ATOM 700 C CA . GLY A 1 94 ? -2.054 8.092 -38.394 1.00 64.44 94 GLY A CA 1
ATOM 701 C C . GLY A 1 94 ? -1.636 9.558 -38.571 1.00 64.44 94 GLY A C 1
ATOM 702 O O . GLY A 1 94 ? -2.162 10.244 -39.447 1.00 64.44 94 GLY A O 1
ATOM 703 N N . LEU A 1 95 ? -0.702 10.047 -37.753 1.00 59.69 95 LEU A N 1
ATOM 704 C CA . LEU A 1 95 ? -0.078 11.356 -37.902 1.00 59.69 95 LEU A CA 1
ATOM 705 C C . LEU A 1 95 ? 1.359 11.165 -38.393 1.00 59.69 95 LEU A C 1
ATOM 707 O O . LEU A 1 95 ? 2.186 10.560 -37.710 1.00 59.69 95 LEU A O 1
ATOM 711 N N . GLN A 1 96 ? 1.655 11.724 -39.567 1.00 57.25 96 GLN A N 1
ATOM 712 C CA . GLN A 1 96 ? 3.015 11.769 -40.093 1.00 57.25 96 GLN A CA 1
ATOM 713 C C . GLN A 1 96 ? 3.833 12.754 -39.259 1.00 57.25 96 GLN A C 1
ATOM 715 O O . GLN A 1 96 ? 3.664 13.973 -39.362 1.00 57.25 96 GLN A O 1
ATOM 720 N N . VAL A 1 97 ? 4.723 12.232 -38.419 1.00 60.69 97 VAL A N 1
ATOM 721 C CA . VAL A 1 97 ? 5.646 13.050 -37.633 1.00 60.69 97 VAL A CA 1
ATOM 722 C C . VAL A 1 97 ? 7.021 12.930 -38.269 1.00 60.69 97 VAL A C 1
ATOM 724 O O . VAL A 1 97 ? 7.659 11.887 -38.189 1.00 60.69 97 VAL A O 1
ATOM 727 N N . LYS A 1 98 ? 7.504 14.005 -38.904 1.00 70.38 98 LYS A N 1
ATOM 728 C CA . LYS A 1 98 ? 8.899 14.067 -39.355 1.00 70.38 98 LYS A CA 1
ATOM 729 C C . LYS A 1 98 ? 9.783 14.268 -38.117 1.00 70.38 98 LYS A C 1
ATOM 731 O O . LYS A 1 98 ? 9.678 15.329 -37.493 1.00 70.38 98 LYS A O 1
ATOM 736 N N . PRO A 1 99 ? 10.627 13.296 -37.726 1.00 62.34 99 PRO A N 1
ATOM 737 C CA . PRO A 1 99 ? 11.501 13.479 -36.580 1.00 62.34 99 PRO A CA 1
ATOM 738 C C . PRO A 1 99 ? 12.442 14.654 -36.852 1.00 62.34 99 PRO A C 1
ATOM 740 O O . PRO A 1 99 ? 13.060 14.762 -37.914 1.00 62.34 99 PRO A O 1
ATOM 743 N N . LEU A 1 100 ? 12.508 15.582 -35.898 1.00 62.78 100 LEU A N 1
ATOM 744 C CA . LEU A 1 100 ? 13.372 16.752 -35.991 1.00 62.78 100 LEU A CA 1
ATOM 745 C C . LEU A 1 100 ? 14.829 16.296 -35.914 1.00 62.78 100 LEU A C 1
ATOM 747 O O . LEU A 1 100 ? 15.366 16.087 -34.829 1.00 62.78 100 LEU A O 1
ATOM 751 N N . SER A 1 101 ? 15.477 16.174 -37.070 1.00 64.50 101 SER A N 1
ATOM 752 C CA . SER A 1 101 ? 16.917 15.943 -37.133 1.00 64.50 101 SER A CA 1
ATOM 753 C C . SER A 1 101 ? 17.663 17.118 -36.487 1.00 64.50 101 SER A C 1
ATOM 755 O O . SER A 1 101 ? 17.360 18.295 -36.718 1.00 64.50 101 SER A O 1
ATOM 757 N N . GLY A 1 102 ? 18.603 16.807 -35.600 1.00 63.78 102 GLY A N 1
ATOM 758 C CA . GLY A 1 102 ? 19.511 17.770 -34.986 1.00 63.78 102 GLY A CA 1
ATOM 759 C C . GLY A 1 102 ? 20.034 17.287 -33.630 1.00 63.78 102 GLY A C 1
ATOM 760 O O . GLY A 1 102 ? 19.293 16.638 -32.894 1.00 63.78 102 GLY A O 1
ATOM 761 N N . PRO A 1 103 ? 21.292 17.604 -33.279 1.00 61.53 103 PRO A N 1
ATOM 762 C CA . PRO A 1 103 ? 21.899 17.156 -32.032 1.00 61.53 103 PRO A CA 1
ATOM 763 C C . PRO A 1 103 ? 21.091 17.641 -30.809 1.00 61.53 103 PRO A C 1
ATOM 765 O O . PRO A 1 103 ? 20.663 18.802 -30.793 1.00 61.53 103 PRO A O 1
ATOM 768 N N . PRO A 1 104 ? 20.915 16.802 -29.764 1.00 63.34 104 PRO A N 1
ATOM 769 C CA . PRO A 1 104 ? 20.130 17.134 -28.565 1.00 63.34 104 PRO A CA 1
ATOM 770 C C . PRO A 1 104 ? 20.632 18.369 -27.806 1.00 63.34 104 PRO A C 1
ATOM 772 O O . PRO A 1 104 ? 19.922 18.921 -26.971 1.00 63.34 104 PRO A O 1
ATOM 775 N N . SER A 1 105 ? 21.867 18.796 -28.081 1.00 65.06 105 SER A N 1
ATOM 776 C CA . SER A 1 105 ? 22.517 19.939 -27.441 1.00 65.06 105 SER A CA 1
ATOM 777 C C . SER A 1 105 ? 22.007 21.297 -27.921 1.00 65.06 105 SER A C 1
ATOM 779 O O . SER A 1 105 ? 22.267 22.296 -27.254 1.00 65.06 105 SER A O 1
ATOM 781 N N . ARG A 1 106 ? 21.293 21.362 -29.054 1.00 64.69 106 ARG A N 1
ATOM 782 C CA . ARG A 1 106 ? 20.802 22.628 -29.610 1.00 64.69 106 ARG A CA 1
ATOM 783 C C . ARG A 1 106 ? 19.374 22.917 -29.200 1.00 64.69 106 ARG A C 1
ATOM 785 O O . ARG A 1 106 ? 18.455 22.130 -29.448 1.00 64.69 106 ARG A O 1
ATOM 792 N N . LYS A 1 107 ? 19.183 24.098 -28.618 1.00 72.69 107 LYS A N 1
ATOM 793 C CA . LYS A 1 107 ? 17.873 24.524 -28.137 1.00 72.69 107 LYS A CA 1
ATOM 794 C C . LYS A 1 107 ? 16.960 24.872 -29.321 1.00 72.69 107 LYS A C 1
ATOM 796 O O . LYS A 1 107 ? 17.444 25.356 -30.343 1.00 72.69 107 LYS A O 1
ATOM 801 N N . PRO A 1 108 ? 15.636 24.654 -29.217 1.00 63.53 108 PRO A N 1
ATOM 802 C CA . PRO A 1 108 ? 14.713 24.815 -30.347 1.00 63.53 108 PRO A CA 1
ATOM 803 C C . PRO A 1 108 ? 14.746 26.191 -31.033 1.00 63.53 108 PRO A C 1
ATOM 805 O O . PRO A 1 108 ? 14.488 26.282 -32.227 1.00 63.53 108 PRO A O 1
ATOM 808 N N . TYR A 1 109 ? 15.095 27.253 -30.304 1.00 61.47 109 TYR A N 1
ATOM 809 C CA . TYR A 1 109 ? 15.159 28.627 -30.813 1.00 61.47 109 TYR A CA 1
ATOM 810 C C . TYR A 1 109 ? 16.471 28.984 -31.529 1.00 61.47 109 TYR A C 1
ATOM 812 O O . TYR A 1 109 ? 16.522 29.993 -32.220 1.00 61.47 109 TYR A O 1
ATOM 820 N N . GLU A 1 110 ? 17.514 28.158 -31.412 1.00 64.50 110 GLU A N 1
ATOM 821 C CA . GLU A 1 110 ? 18.778 28.315 -32.156 1.00 64.50 110 GLU A CA 1
ATOM 822 C C . GLU A 1 110 ? 18.673 27.763 -33.590 1.00 64.50 110 GLU A C 1
ATOM 824 O O . GLU A 1 110 ? 19.617 27.840 -34.368 1.00 64.50 110 GLU A O 1
ATOM 829 N N . ARG A 1 111 ? 17.517 27.189 -33.949 1.00 64.69 111 ARG A N 1
ATOM 830 C CA . ARG A 1 111 ? 17.205 26.597 -35.257 1.00 64.69 111 ARG A CA 1
ATOM 831 C C . ARG A 1 111 ? 16.550 27.616 -36.197 1.00 64.69 111 ARG A C 1
ATOM 833 O O . ARG A 1 111 ? 15.523 27.319 -36.805 1.00 64.69 111 ARG A O 1
ATOM 840 N N . ARG A 1 112 ? 17.060 28.848 -36.257 1.00 59.66 112 ARG A N 1
ATOM 841 C CA . ARG A 1 112 ? 16.477 29.892 -37.113 1.00 59.66 112 ARG A CA 1
ATOM 842 C C . ARG A 1 112 ? 17.533 30.753 -37.793 1.00 59.66 112 ARG A C 1
ATOM 844 O O . ARG A 1 112 ? 17.499 31.966 -37.668 1.00 59.66 112 ARG A O 1
ATOM 851 N N . ASP A 1 113 ? 18.387 30.104 -38.571 1.00 56.84 113 ASP A N 1
ATOM 852 C CA . ASP A 1 113 ? 19.016 30.744 -39.724 1.00 56.84 113 ASP A CA 1
ATOM 853 C C . ASP A 1 113 ? 18.318 30.183 -40.966 1.00 56.84 113 ASP A C 1
ATOM 855 O O . ASP A 1 113 ? 18.558 29.054 -41.393 1.00 56.84 113 ASP A O 1
ATOM 859 N N . ARG A 1 114 ? 17.333 30.938 -41.454 1.00 52.00 114 ARG A N 1
ATOM 860 C CA . ARG A 1 114 ? 16.804 30.813 -42.811 1.00 52.00 114 ARG A CA 1
ATOM 861 C C . ARG A 1 114 ? 17.449 31.965 -43.571 1.00 52.00 114 ARG A C 1
ATOM 863 O O . ARG A 1 114 ? 17.285 33.098 -43.122 1.00 52.00 114 ARG A O 1
ATOM 870 N N . ASP A 1 115 ? 18.189 31.615 -44.620 1.00 49.19 115 ASP A N 1
ATOM 871 C CA . ASP A 1 115 ? 18.874 32.515 -45.561 1.00 49.19 115 ASP A CA 1
ATOM 872 C C . ASP A 1 115 ? 18.094 33.800 -45.889 1.00 49.19 115 ASP A C 1
ATOM 874 O O . ASP A 1 115 ? 16.852 33.714 -46.084 1.00 49.19 115 ASP A O 1
#

Foldseek 3Di:
DDDDDDPPPPPDPPPPPPPPPPDLDQQPLVVQLVVQLVVVCVVCPPNDDPVNSVVSSVVSNVVSVVVNVVSDPPPPPDPPDPDDDDQDQDQDVNDGDRPDDDDPPDDPVVPDDDD

Secondary structure (DSSP, 8-state):
----------------------------HHHHHHHHHHHHHHHHGGG--HHHHHHHHHHHHHHHHHHHHHHS------------S----EEETTEEE----S-TTS-GGG-----

pLDDT: mean 70.09, std 20.79, range [35.38, 97.94]

Sequence (115 aa):
MLFKCPTKLLFAPLTFALSNAAYAAAIDCDAVIEDTVIEMEAGAGDWWDADTARMARMAAASACFKAKAISTPSNHDSYDSHGDLTEETTDFMGLQVKPLSGPPSRKPYERRDRD

Radius of gyration: 29.17 Å; chains: 1; bounding box: 37×44×104 Å